Protein AF-A0AAU6NY21-F1 (afdb_monomer)

Organism: NCBI:txid3080055

Sequence (149 aa):
MKKTVFITIFSLLIISCANEKQKESESEIKTELNKESKNIELKKEDFLKSKIFIGLKNLNDGFDFESINYFSESDFEIVLDRVEKYGIGIYGIEPCLNGDFYGVKVHEQIDAKPNDPNWYREAFSEFKKSGKNLQYSATYEVPNELITE

Nearest PDB structures (foldseek):
  7acz-assembly1_A  TM=5.055E-01  e=4.086E-01  Clostridioides difficile R20291
  6grt-assembly2_B  TM=7.039E-01  e=3.853E+00  Mus musculus
  6grq-assembly1_A  TM=6.956E-01  e=6.258E+00  Mus musculus
  8dc1-assembly1_A  TM=5.460E-01  e=7.976E+00  Leptospira interrogans serovar Copenhageni str. Fiocruz L1-130

Radius of gyration: 25.41 Å; Cα contacts (8 Å, |Δi|>4): 148; chains: 1; bounding box: 93×32×37 Å

Foldseek 3Di:
DDDDPPPVVVVVVVVVVVVVVVVVVVVVVVVVVVVVVVVLVVLVLVCCDVQQCPPFDFPCPPLDDPSWGWHWLVSVVSSLVRCLVQLKFWQKKWKDAPSHTDDMDGCVVPPHTRSDSVRVVVVSVVVVVVVGRIIMTTHIHDDVVSRPD

pLDDT: mean 89.48, std 15.29, range [44.69, 98.88]

Solvent-accessible surface area (backbone atoms only — not comparable to full-atom values): 8564 Å² total; per-residue (Å²): 137,93,84,82,77,71,67,70,60,52,59,56,50,54,55,52,54,52,54,52,52,51,52,51,52,54,51,51,52,53,52,52,53,50,51,50,56,51,50,52,50,52,42,46,52,50,46,41,49,68,67,43,44,56,95,54,68,68,67,57,86,68,72,58,64,88,89,54,59,23,19,47,65,73,52,39,52,52,34,51,56,39,31,59,74,70,60,33,20,40,50,31,44,39,37,24,48,94,71,39,88,67,53,76,48,48,33,72,84,72,74,47,58,42,53,41,62,68,56,59,52,49,52,51,52,58,60,55,72,68,74,63,85,43,33,39,30,69,45,73,44,70,60,63,81,82,66,56,132

Structure (mmCIF, N/CA/C/O backbone):
data_AF-A0AAU6NY21-F1
#
_entry.id   AF-A0AAU6NY21-F1
#
loop_
_atom_site.group_PDB
_atom_site.id
_atom_site.type_symbol
_atom_site.label_atom_id
_atom_site.label_alt_id
_atom_site.label_comp_id
_atom_site.label_asym_id
_atom_site.label_entity_id
_atom_site.label_seq_id
_atom_site.pdbx_PDB_ins_code
_atom_site.Cartn_x
_atom_site.Cartn_y
_atom_site.Cartn_z
_atom_site.occupancy
_atom_site.B_iso_or_equiv
_atom_site.auth_seq_id
_atom_site.auth_comp_id
_atom_site.auth_asym_id
_atom_site.auth_atom_id
_atom_site.pdbx_PDB_model_num
ATOM 1 N N . MET A 1 1 ? 78.856 -13.672 -17.316 1.00 46.44 1 MET A N 1
ATOM 2 C CA . MET A 1 1 ? 77.846 -12.973 -18.144 1.00 46.44 1 MET A CA 1
ATOM 3 C C . MET A 1 1 ? 76.457 -13.384 -17.661 1.00 46.44 1 MET A C 1
ATOM 5 O O . MET A 1 1 ? 76.088 -14.535 -17.826 1.00 46.44 1 MET A O 1
ATOM 9 N N . LYS A 1 2 ? 75.746 -12.486 -16.963 1.00 49.75 2 LYS A N 1
ATOM 10 C CA . LYS A 1 2 ? 74.418 -12.713 -16.360 1.00 49.75 2 LYS A CA 1
ATOM 11 C C . LYS A 1 2 ? 73.332 -12.287 -17.359 1.00 49.75 2 LYS A C 1
ATOM 13 O O . LYS A 1 2 ? 73.152 -11.087 -17.526 1.00 49.75 2 LYS A O 1
ATOM 18 N N . LYS A 1 3 ? 72.637 -13.211 -18.033 1.00 49.97 3 LYS A N 1
ATOM 19 C CA . LYS A 1 3 ? 71.492 -12.879 -18.912 1.00 49.97 3 LYS A CA 1
ATOM 20 C C . LYS A 1 3 ? 70.457 -14.016 -19.006 1.00 49.97 3 LYS A C 1
ATOM 22 O O . LYS A 1 3 ? 70.170 -14.465 -20.105 1.00 49.97 3 LYS A O 1
ATOM 27 N N . THR A 1 4 ? 69.885 -14.483 -17.888 1.00 53.75 4 THR A N 1
ATOM 28 C CA . THR A 1 4 ? 68.723 -15.407 -17.990 1.00 53.75 4 THR A CA 1
ATOM 29 C C . THR A 1 4 ? 67.706 -15.392 -16.839 1.00 53.75 4 THR A C 1
ATOM 31 O O . THR A 1 4 ? 66.786 -16.193 -16.855 1.00 53.75 4 THR A O 1
ATOM 34 N N . VAL A 1 5 ? 67.774 -14.477 -15.864 1.00 51.31 5 VAL A N 1
ATOM 35 C CA . VAL A 1 5 ? 66.798 -14.451 -14.738 1.00 51.31 5 VAL A CA 1
ATOM 36 C C . VAL A 1 5 ? 65.705 -13.374 -14.900 1.00 51.31 5 VAL A C 1
ATOM 38 O O . VAL A 1 5 ? 64.744 -13.333 -14.146 1.00 51.31 5 VAL A O 1
ATOM 41 N N . PHE A 1 6 ? 65.787 -12.517 -15.921 1.00 44.69 6 PHE A N 1
ATOM 42 C CA . PHE A 1 6 ? 64.920 -11.333 -16.028 1.00 44.69 6 PHE A CA 1
ATOM 43 C C . PHE A 1 6 ? 63.574 -11.538 -16.752 1.00 44.69 6 PHE A C 1
ATOM 45 O O . PHE A 1 6 ? 62.714 -10.670 -16.654 1.00 44.69 6 PHE A O 1
ATOM 52 N N . ILE A 1 7 ? 63.361 -12.651 -17.464 1.00 48.41 7 ILE A N 1
ATOM 53 C CA . ILE A 1 7 ? 62.170 -12.821 -18.325 1.00 48.41 7 ILE A CA 1
ATOM 54 C C . ILE A 1 7 ? 60.975 -13.418 -17.557 1.00 48.41 7 ILE A C 1
ATOM 56 O O . ILE A 1 7 ? 59.838 -13.025 -17.797 1.00 48.41 7 ILE A O 1
ATOM 60 N N . THR A 1 8 ? 61.206 -14.299 -16.581 1.00 45.25 8 THR A N 1
ATOM 61 C CA . THR A 1 8 ? 60.131 -14.972 -15.824 1.00 45.25 8 THR A CA 1
ATOM 62 C C . THR A 1 8 ? 59.477 -14.100 -14.750 1.00 45.25 8 THR A C 1
ATOM 64 O O . THR A 1 8 ? 58.315 -14.312 -14.424 1.00 45.25 8 THR A O 1
ATOM 67 N N . ILE A 1 9 ? 60.181 -13.101 -14.208 1.00 52.19 9 ILE A N 1
ATOM 68 C CA . ILE A 1 9 ? 59.615 -12.180 -13.201 1.00 52.19 9 ILE A CA 1
ATOM 69 C C . ILE A 1 9 ? 58.678 -11.155 -13.865 1.00 52.19 9 ILE A C 1
ATOM 71 O O . ILE A 1 9 ? 57.673 -10.761 -13.279 1.00 52.19 9 ILE A O 1
ATOM 75 N N . PHE A 1 10 ? 58.963 -10.763 -15.112 1.00 50.66 10 PHE A N 1
ATOM 76 C CA . PHE A 1 10 ? 58.167 -9.767 -15.831 1.00 50.66 10 PHE A CA 1
ATOM 77 C C . PHE A 1 10 ? 56.790 -10.311 -16.244 1.00 50.66 10 PHE A C 1
ATOM 79 O O . PHE A 1 10 ? 55.798 -9.601 -16.130 1.00 50.66 10 PHE A O 1
ATOM 86 N N . SER A 1 11 ? 56.692 -11.581 -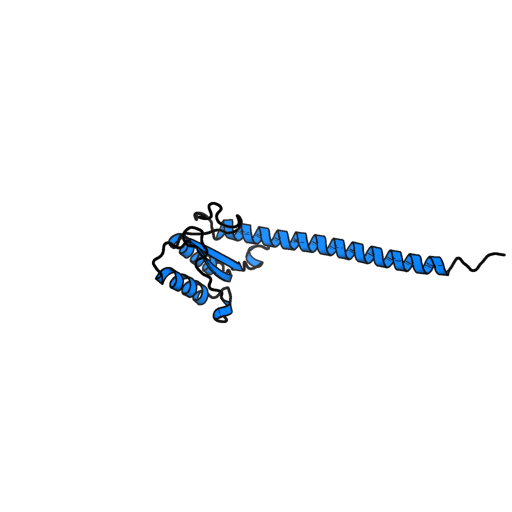16.657 1.00 53.25 11 SER A N 1
ATOM 87 C CA . SER A 1 11 ? 55.411 -12.195 -17.045 1.00 53.25 11 SER A CA 1
ATOM 88 C C . SER A 1 11 ? 54.440 -12.375 -15.870 1.00 53.25 11 SER A C 1
ATOM 90 O O . SER A 1 11 ? 53.246 -12.138 -16.035 1.00 53.25 11 SER A O 1
ATOM 92 N N . LEU A 1 12 ? 54.933 -12.717 -14.673 1.00 52.81 12 LEU A N 1
ATOM 93 C CA . LEU A 1 12 ? 54.124 -12.807 -13.446 1.00 52.81 12 LEU A CA 1
ATOM 94 C C . LEU A 1 12 ? 53.598 -11.438 -12.981 1.00 52.81 12 LEU A C 1
ATOM 96 O O . LEU A 1 12 ? 52.446 -11.346 -12.557 1.00 52.81 12 LEU A O 1
ATOM 100 N N . LEU A 1 13 ? 54.398 -10.370 -13.113 1.00 57.12 13 LEU A N 1
ATOM 101 C CA . LEU A 1 13 ? 53.963 -9.010 -12.769 1.00 57.12 13 LEU A CA 1
ATOM 102 C C . LEU A 1 13 ? 52.826 -8.518 -13.676 1.00 57.12 13 LEU A C 1
ATOM 104 O O . LEU A 1 13 ? 51.862 -7.937 -13.185 1.00 57.12 13 LEU A O 1
ATOM 108 N N . ILE A 1 14 ? 52.908 -8.778 -14.985 1.00 57.34 14 ILE A N 1
ATOM 109 C CA . ILE A 1 14 ? 51.873 -8.357 -15.944 1.00 57.34 14 ILE A CA 1
ATOM 110 C C . ILE A 1 14 ? 50.535 -9.057 -15.665 1.00 57.34 14 ILE A C 1
ATOM 112 O O . ILE A 1 14 ? 49.490 -8.412 -15.727 1.00 57.34 14 ILE A O 1
ATOM 116 N N . ILE A 1 15 ? 50.558 -10.344 -15.297 1.00 60.84 15 ILE A N 1
ATOM 117 C CA . ILE A 1 15 ? 49.348 -11.092 -14.917 1.00 60.84 15 ILE A CA 1
ATOM 118 C C . ILE A 1 15 ? 48.752 -10.536 -13.611 1.00 60.84 15 ILE A C 1
ATOM 120 O O . ILE A 1 15 ? 47.540 -10.345 -13.529 1.00 60.84 15 ILE A O 1
ATOM 124 N N . SER A 1 16 ? 49.587 -10.210 -12.617 1.00 64.81 16 SER A N 1
ATOM 125 C CA . SER A 1 16 ? 49.133 -9.610 -11.351 1.00 64.81 16 SER A CA 1
ATOM 126 C C . SER A 1 16 ? 48.469 -8.247 -11.567 1.00 64.81 16 SER A C 1
ATOM 128 O O . SER A 1 16 ? 47.366 -8.014 -11.077 1.00 64.81 16 SER A O 1
ATOM 130 N N . CYS A 1 17 ? 49.093 -7.370 -12.361 1.00 61.88 17 CYS A N 1
ATOM 131 C CA . CYS A 1 17 ? 48.539 -6.051 -12.668 1.00 61.88 17 CYS A CA 1
ATOM 132 C C . CYS A 1 17 ? 47.239 -6.124 -13.486 1.00 61.88 17 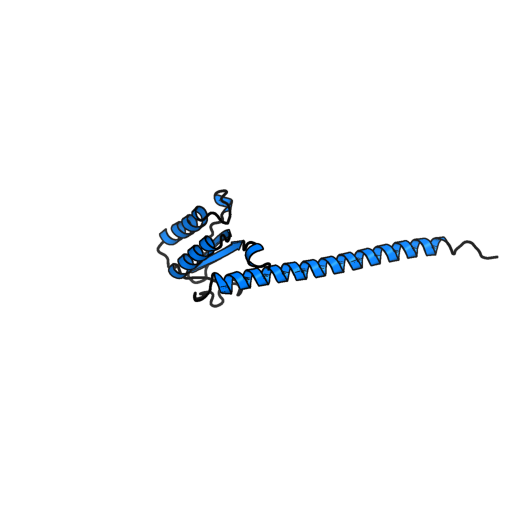CYS A C 1
ATOM 134 O O . CYS A 1 17 ? 46.373 -5.266 -13.326 1.00 61.88 17 CYS A O 1
ATOM 136 N N . ALA A 1 18 ? 47.085 -7.115 -14.371 1.00 68.38 18 ALA A N 1
ATOM 137 C CA . ALA A 1 18 ? 45.845 -7.308 -15.124 1.00 68.38 18 ALA A CA 1
ATOM 138 C C . ALA A 1 18 ? 44.684 -7.755 -14.212 1.00 68.38 18 ALA A C 1
ATOM 140 O O . ALA A 1 18 ? 43.583 -7.220 -14.328 1.00 68.38 18 ALA A O 1
ATOM 141 N N . ASN A 1 19 ? 44.946 -8.661 -13.262 1.00 68.69 19 ASN A N 1
ATOM 142 C CA . ASN A 1 19 ? 43.953 -9.113 -12.281 1.00 68.69 19 ASN A CA 1
ATOM 143 C C . ASN A 1 19 ? 43.519 -8.003 -11.310 1.00 68.69 19 ASN A C 1
ATOM 145 O O . ASN A 1 19 ? 42.338 -7.904 -10.983 1.00 68.69 19 ASN A O 1
ATOM 149 N N . GLU A 1 20 ? 44.449 -7.164 -10.845 1.00 70.75 20 GLU A N 1
ATOM 150 C CA . GLU A 1 20 ? 44.120 -6.033 -9.964 1.00 70.75 20 GLU A CA 1
ATOM 151 C C . GLU A 1 20 ? 43.248 -4.995 -10.675 1.00 70.75 20 GLU A C 1
ATOM 153 O O . GLU A 1 20 ? 42.217 -4.602 -10.133 1.00 70.75 20 GLU A O 1
ATOM 158 N N . LYS A 1 21 ? 43.586 -4.639 -11.923 1.00 68.44 21 LYS A N 1
ATOM 159 C CA . LYS A 1 21 ? 42.775 -3.717 -12.736 1.00 68.44 21 LYS A CA 1
ATOM 160 C C . LYS A 1 21 ? 41.365 -4.239 -13.004 1.00 68.44 21 LYS A C 1
ATOM 162 O O . LYS A 1 21 ? 40.421 -3.457 -13.007 1.00 68.44 21 LYS A O 1
ATOM 167 N N . GLN A 1 22 ? 41.213 -5.546 -13.229 1.00 65.69 22 GLN A N 1
ATOM 168 C CA . GLN A 1 22 ? 39.895 -6.157 -13.417 1.00 65.69 22 GLN A CA 1
ATOM 169 C C . GLN A 1 22 ? 39.062 -6.124 -12.126 1.00 65.69 22 GLN A C 1
ATOM 171 O O . GLN A 1 22 ? 37.861 -5.875 -12.158 1.00 65.69 22 GLN A O 1
ATOM 176 N N . LYS A 1 23 ? 39.691 -6.337 -10.968 1.00 71.88 23 LYS A N 1
ATOM 177 C CA . LYS A 1 23 ? 39.006 -6.268 -9.672 1.00 71.88 23 LYS A CA 1
ATOM 178 C C . LYS A 1 23 ? 38.588 -4.838 -9.312 1.00 71.88 23 LYS A C 1
ATOM 180 O O . LYS A 1 23 ? 37.515 -4.645 -8.742 1.00 71.88 23 LYS A O 1
ATOM 185 N N . GLU A 1 24 ? 39.423 -3.855 -9.642 1.00 73.88 24 GLU A N 1
ATOM 186 C CA . GLU A 1 24 ? 39.135 -2.430 -9.455 1.00 73.88 24 GLU A CA 1
ATOM 187 C C . GLU A 1 24 ? 37.934 -2.001 -10.312 1.00 73.88 24 GLU A C 1
ATOM 189 O O . GLU A 1 24 ? 36.957 -1.487 -9.765 1.00 73.88 24 GLU A O 1
ATOM 194 N N . SER A 1 25 ? 37.909 -2.359 -11.602 1.00 70.94 25 SER A N 1
ATOM 195 C CA . SER A 1 25 ? 36.782 -2.039 -12.489 1.00 70.94 25 SER A CA 1
ATOM 196 C C . SER A 1 25 ? 35.470 -2.721 -12.080 1.00 70.94 25 SER A C 1
ATOM 198 O O . SER A 1 25 ? 34.416 -2.087 -12.085 1.00 70.94 25 SER A O 1
ATOM 200 N N . GLU A 1 26 ? 35.500 -3.987 -11.648 1.00 79.50 26 GLU A N 1
ATOM 201 C CA . GLU A 1 26 ? 34.311 -4.665 -11.112 1.00 79.50 26 GLU A CA 1
ATOM 202 C C . GLU A 1 26 ? 33.780 -3.994 -9.836 1.00 79.50 26 GLU A C 1
ATOM 204 O O . GLU A 1 26 ? 32.567 -3.959 -9.607 1.00 79.50 26 GLU A O 1
ATOM 209 N N . SER A 1 27 ? 34.671 -3.472 -8.989 1.00 79.12 27 SER A N 1
ATOM 210 C CA . SER A 1 27 ? 34.287 -2.774 -7.759 1.00 79.12 27 SER A CA 1
ATOM 211 C C . SER A 1 27 ? 33.650 -1.408 -8.035 1.00 79.12 27 SER A C 1
ATOM 213 O O . SER A 1 27 ? 32.654 -1.056 -7.397 1.00 79.12 27 SER A O 1
ATOM 215 N N . GLU A 1 28 ? 34.152 -0.681 -9.033 1.00 83.44 28 GLU A N 1
ATOM 216 C CA . GLU A 1 28 ? 33.580 0.585 -9.498 1.00 83.44 28 GLU A CA 1
ATOM 217 C C . GLU A 1 28 ? 32.200 0.369 -10.127 1.00 83.44 28 GLU A C 1
ATOM 219 O O . GLU A 1 28 ? 31.241 1.039 -9.747 1.00 83.44 28 GLU A O 1
ATOM 224 N N . ILE A 1 29 ? 32.059 -0.638 -10.999 1.00 83.81 29 ILE A N 1
ATOM 225 C CA . ILE A 1 29 ? 30.775 -1.000 -11.618 1.00 83.81 29 ILE A CA 1
ATOM 226 C C . ILE A 1 29 ? 29.736 -1.356 -10.550 1.00 83.81 29 ILE A C 1
ATOM 228 O O . ILE A 1 29 ? 28.613 -0.860 -10.594 1.00 83.81 29 ILE A O 1
ATOM 232 N N . LYS A 1 30 ? 30.097 -2.177 -9.553 1.00 82.12 30 LYS A N 1
ATOM 233 C CA . LYS A 1 30 ? 29.198 -2.506 -8.430 1.00 82.12 30 LYS A CA 1
ATOM 234 C C . LYS A 1 30 ? 28.794 -1.265 -7.637 1.00 82.12 30 LYS A C 1
ATOM 236 O O . LYS A 1 30 ? 27.651 -1.160 -7.204 1.00 82.12 30 LYS A O 1
ATOM 241 N N . THR A 1 31 ? 29.720 -0.329 -7.451 1.00 87.75 31 THR A N 1
ATOM 242 C CA . THR A 1 31 ? 29.454 0.920 -6.730 1.00 87.75 31 THR A CA 1
ATOM 243 C C . THR A 1 31 ? 28.455 1.797 -7.483 1.00 87.75 31 THR A C 1
ATOM 245 O O . THR A 1 31 ? 27.512 2.302 -6.874 1.00 87.75 31 THR A O 1
ATOM 248 N N . GLU A 1 32 ? 28.610 1.939 -8.799 1.00 86.69 32 GLU A N 1
ATOM 249 C CA . GLU A 1 32 ? 27.676 2.702 -9.633 1.00 86.69 32 GLU A CA 1
ATOM 250 C C . GLU A 1 32 ? 26.306 2.014 -9.756 1.00 86.69 32 GLU A C 1
ATOM 252 O O . GLU A 1 32 ? 25.280 2.667 -9.570 1.00 86.69 32 GLU A O 1
ATOM 257 N N . LEU A 1 33 ? 26.258 0.687 -9.930 1.00 81.19 33 LEU A N 1
ATOM 258 C CA . LEU A 1 33 ? 24.998 -0.075 -9.918 1.00 81.19 33 LEU A CA 1
ATOM 259 C C . LEU A 1 33 ? 24.233 0.084 -8.595 1.00 81.19 33 LEU A C 1
ATOM 261 O O . LEU A 1 33 ? 23.006 0.209 -8.596 1.00 81.19 33 LEU A O 1
ATOM 265 N N . ASN A 1 34 ? 24.943 0.123 -7.464 1.00 88.56 34 ASN A N 1
ATOM 266 C CA . ASN A 1 34 ? 24.334 0.353 -6.154 1.00 88.56 34 ASN A CA 1
ATOM 267 C C . ASN A 1 34 ? 23.790 1.781 -6.010 1.00 88.56 34 ASN A C 1
ATOM 269 O O . ASN A 1 34 ? 22.718 1.966 -5.431 1.00 88.56 34 ASN A O 1
ATOM 273 N N . LYS A 1 35 ? 24.502 2.794 -6.526 1.00 89.88 35 LYS A N 1
ATOM 274 C CA . LYS A 1 35 ? 24.000 4.177 -6.548 1.00 89.88 35 LYS A CA 1
ATOM 275 C C . LYS A 1 35 ? 22.734 4.295 -7.385 1.00 89.88 35 LYS A C 1
ATOM 277 O O . LYS A 1 35 ? 21.779 4.911 -6.921 1.00 89.88 35 LYS A O 1
ATOM 282 N N . GLU A 1 36 ? 22.722 3.696 -8.571 1.00 88.00 36 GLU A N 1
ATOM 283 C CA . GLU A 1 36 ? 21.572 3.750 -9.472 1.00 88.00 36 GLU A CA 1
ATOM 284 C C . GLU A 1 36 ? 20.358 3.046 -8.864 1.00 88.00 36 GLU A C 1
ATOM 286 O O . GLU A 1 36 ? 19.279 3.625 -8.778 1.00 88.00 36 GLU A O 1
ATOM 291 N N . SER A 1 37 ? 20.552 1.841 -8.321 1.00 88.12 37 SER A N 1
ATOM 292 C CA . SER A 1 37 ? 19.481 1.098 -7.642 1.00 88.12 37 SER A CA 1
ATOM 293 C C . SER A 1 37 ? 18.890 1.894 -6.474 1.00 88.12 37 SER A C 1
ATOM 295 O O . SER A 1 37 ? 17.674 1.954 -6.305 1.00 88.12 37 SER A O 1
ATOM 297 N N . LYS A 1 38 ? 19.743 2.569 -5.692 1.00 90.50 38 LYS A N 1
ATOM 298 C CA . LYS A 1 38 ? 19.301 3.440 -4.598 1.00 90.50 38 LYS A CA 1
ATOM 299 C C . LYS A 1 38 ? 18.561 4.683 -5.103 1.00 90.50 38 LYS A C 1
ATOM 301 O O . LYS A 1 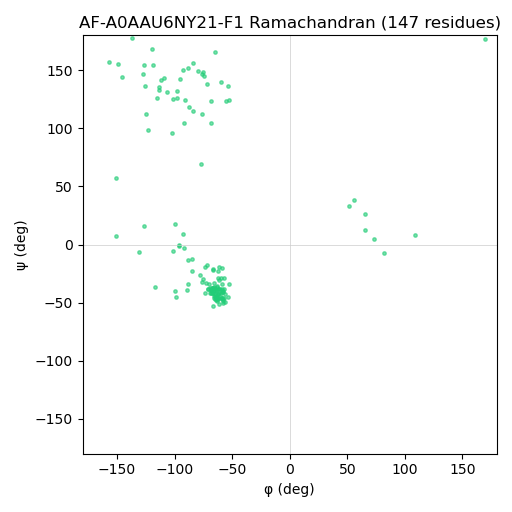38 ? 17.613 5.120 -4.460 1.00 90.50 38 LYS A O 1
ATOM 306 N N . ASN A 1 39 ? 18.984 5.261 -6.226 1.00 91.75 39 ASN A N 1
ATOM 307 C CA . ASN A 1 39 ? 18.300 6.396 -6.845 1.00 91.75 39 ASN A CA 1
ATOM 308 C C . ASN A 1 39 ? 16.886 6.010 -7.299 1.00 91.75 39 ASN A C 1
ATOM 310 O O . ASN A 1 39 ? 15.934 6.733 -7.015 1.00 91.75 39 ASN A O 1
ATOM 314 N N . ILE A 1 40 ? 16.752 4.844 -7.935 1.00 93.44 40 ILE A N 1
ATOM 315 C CA . ILE A 1 40 ? 15.460 4.293 -8.351 1.00 93.44 40 ILE A CA 1
ATOM 316 C C . ILE A 1 40 ? 14.538 4.126 -7.140 1.00 93.44 40 ILE A C 1
ATOM 318 O O . ILE A 1 40 ? 13.398 4.578 -7.191 1.00 93.44 40 ILE A O 1
ATOM 322 N N . GLU A 1 41 ? 15.024 3.549 -6.040 1.00 93.50 41 GLU A N 1
ATOM 323 C CA . GLU A 1 41 ? 14.205 3.351 -4.838 1.00 93.50 41 GLU A CA 1
ATOM 324 C C . GLU A 1 41 ? 13.716 4.676 -4.234 1.00 93.50 41 GLU A C 1
ATOM 326 O O . GLU A 1 41 ? 12.532 4.825 -3.940 1.00 93.50 41 GLU A O 1
ATOM 331 N N . LEU A 1 42 ? 14.587 5.688 -4.157 1.00 94.81 42 LEU A N 1
ATOM 332 C CA . LEU A 1 42 ? 14.198 7.029 -3.706 1.00 94.81 42 LEU A CA 1
ATOM 333 C C . LEU A 1 42 ? 13.108 7.641 -4.594 1.00 94.81 42 LEU A C 1
ATOM 335 O O . LEU A 1 42 ? 12.149 8.216 -4.087 1.00 94.81 42 LEU A O 1
ATOM 339 N N . LYS A 1 43 ? 13.209 7.475 -5.917 1.00 96.62 43 LYS A N 1
ATOM 340 C CA . LYS A 1 43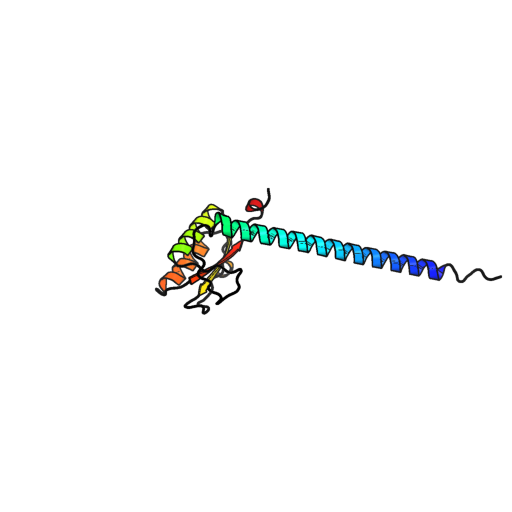 ? 12.177 7.954 -6.843 1.00 96.62 43 LYS A CA 1
ATOM 341 C C . LYS A 1 43 ? 10.847 7.219 -6.665 1.00 96.62 43 LYS A C 1
ATOM 343 O O . LYS A 1 43 ? 9.796 7.850 -6.773 1.00 96.62 43 LYS A O 1
ATOM 348 N N . LYS A 1 44 ? 10.866 5.911 -6.374 1.00 97.12 44 LYS A N 1
ATOM 349 C CA . LYS A 1 44 ? 9.651 5.144 -6.044 1.00 97.12 44 LYS A CA 1
ATOM 350 C C . LYS A 1 44 ? 9.002 5.672 -4.770 1.00 97.12 44 LYS A C 1
ATOM 352 O O . LYS A 1 44 ? 7.799 5.932 -4.766 1.00 97.12 44 LYS A O 1
ATOM 357 N N . GLU A 1 45 ? 9.789 5.892 -3.719 1.00 96.19 45 GLU A N 1
ATOM 358 C CA . GLU A 1 45 ? 9.290 6.487 -2.478 1.00 96.19 45 GLU A CA 1
ATOM 359 C C . GLU A 1 45 ? 8.691 7.881 -2.703 1.00 96.19 45 GLU A C 1
ATOM 361 O O . GLU A 1 45 ? 7.597 8.172 -2.214 1.00 96.19 45 GLU A O 1
ATOM 366 N N . ASP A 1 46 ? 9.378 8.741 -3.458 1.00 96.81 46 ASP A N 1
ATOM 367 C CA . ASP A 1 46 ? 8.909 10.093 -3.775 1.00 96.81 46 ASP A CA 1
ATOM 368 C C . ASP A 1 46 ? 7.619 10.066 -4.599 1.00 96.81 46 ASP A C 1
ATOM 370 O O . ASP A 1 46 ? 6.712 10.878 -4.376 1.00 96.81 46 ASP A O 1
ATOM 374 N N . PHE A 1 47 ? 7.482 9.104 -5.515 1.00 98.19 47 PHE A N 1
ATOM 375 C CA . PHE A 1 47 ? 6.239 8.885 -6.244 1.00 98.19 47 PHE A CA 1
ATOM 376 C C . PHE A 1 47 ? 5.098 8.523 -5.288 1.00 98.19 47 PHE A C 1
ATOM 378 O O . PHE A 1 47 ? 4.044 9.164 -5.314 1.00 98.19 47 PHE A O 1
ATOM 385 N N . LEU A 1 48 ? 5.306 7.540 -4.406 1.00 98.56 48 LEU A N 1
ATOM 386 C CA . LEU A 1 48 ? 4.297 7.133 -3.430 1.00 98.56 48 LEU A CA 1
ATOM 387 C C . LEU A 1 48 ? 3.891 8.313 -2.538 1.00 98.56 48 LEU A C 1
ATOM 389 O O . LEU A 1 48 ? 2.704 8.620 -2.435 1.00 98.56 48 LEU A O 1
ATOM 393 N N . LYS A 1 49 ? 4.857 9.052 -1.982 1.00 98.06 49 LYS A N 1
ATOM 394 C CA . LYS A 1 49 ? 4.606 10.229 -1.131 1.00 98.06 49 LYS A CA 1
ATOM 395 C C . LYS A 1 49 ? 3.830 11.324 -1.871 1.00 98.06 49 LYS A C 1
ATOM 397 O O . LYS A 1 49 ? 2.866 11.871 -1.337 1.00 98.06 49 LYS A O 1
ATOM 402 N N . SER A 1 50 ? 4.218 11.638 -3.107 1.00 97.69 50 SER A N 1
ATOM 403 C CA . SER A 1 50 ? 3.661 12.773 -3.857 1.00 97.69 50 SER A CA 1
ATOM 404 C C . SER A 1 50 ? 2.366 12.471 -4.616 1.00 97.69 50 SER A C 1
ATOM 406 O O . SER A 1 50 ? 1.616 13.403 -4.919 1.00 97.69 50 SER A O 1
ATOM 408 N N . LYS A 1 51 ? 2.085 11.201 -4.942 1.00 98.38 51 LYS A N 1
ATOM 409 C CA . LYS A 1 51 ? 0.920 10.797 -5.752 1.00 98.38 51 LYS A CA 1
ATOM 410 C C . LYS A 1 51 ? -0.067 9.913 -5.007 1.00 98.38 51 LYS A C 1
ATOM 412 O O . LYS A 1 51 ? -1.270 10.061 -5.215 1.00 98.38 51 LYS A O 1
ATOM 417 N N . ILE A 1 52 ? 0.419 9.017 -4.152 1.00 98.69 52 ILE A N 1
ATOM 418 C CA . ILE A 1 52 ? -0.414 8.006 -3.489 1.00 98.69 52 ILE A CA 1
ATOM 419 C C . ILE A 1 52 ? -0.778 8.440 -2.071 1.00 98.69 52 ILE A C 1
ATOM 421 O O . ILE A 1 52 ? -1.949 8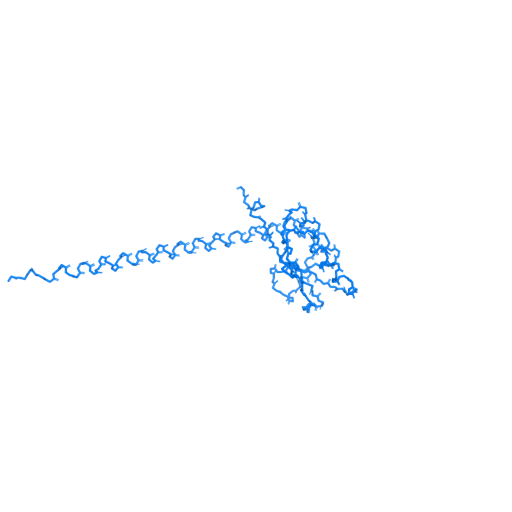.400 -1.709 1.00 98.69 52 ILE A O 1
ATOM 425 N N . PHE A 1 53 ? 0.173 8.952 -1.293 1.00 98.69 53 PHE A N 1
ATOM 426 C CA . PHE A 1 53 ? -0.029 9.314 0.117 1.00 98.69 53 PHE A CA 1
ATOM 427 C C . PHE A 1 53 ? -0.346 10.795 0.330 1.00 98.69 53 PHE A C 1
ATOM 429 O O . PHE A 1 53 ? -0.578 11.231 1.455 1.00 98.69 53 PHE A O 1
ATOM 436 N N . ILE A 1 54 ? -0.391 11.585 -0.744 1.00 98.44 54 ILE A N 1
ATOM 437 C CA . ILE A 1 54 ? -0.612 13.028 -0.664 1.00 98.44 54 ILE A CA 1
ATOM 438 C C . ILE A 1 54 ? -1.903 13.371 0.097 1.00 98.44 54 ILE A C 1
ATOM 440 O O . ILE A 1 54 ? -3.001 12.920 -0.250 1.00 98.44 54 ILE A O 1
ATOM 444 N N . GLY A 1 55 ? -1.752 14.177 1.149 1.00 98.38 55 GLY A N 1
ATOM 445 C CA . GLY A 1 55 ? -2.848 14.624 2.010 1.00 98.38 55 GLY A CA 1
ATOM 446 C C . GLY A 1 55 ? -3.409 13.564 2.963 1.00 98.38 55 GLY A C 1
ATOM 447 O O . GLY A 1 55 ? -4.384 13.859 3.647 1.00 98.38 55 GLY A O 1
ATOM 448 N N . LEU A 1 56 ? -2.825 12.362 3.016 1.00 98.69 56 LEU A N 1
ATOM 449 C CA . LEU A 1 56 ? -3.217 11.306 3.951 1.00 98.69 56 LEU A CA 1
ATOM 450 C C . LEU A 1 56 ? -2.366 11.376 5.219 1.00 98.69 56 LEU A C 1
ATOM 452 O O . LEU A 1 56 ? -1.207 11.801 5.182 1.00 98.69 56 LEU A O 1
ATOM 456 N N . LYS A 1 57 ? -2.933 10.962 6.354 1.00 98.12 57 LYS A N 1
ATOM 457 C CA . LYS A 1 57 ? -2.210 10.976 7.628 1.00 98.12 57 LYS A CA 1
ATOM 458 C C . LYS A 1 57 ? -1.433 9.673 7.799 1.00 98.12 57 LYS A C 1
ATOM 460 O O . LYS A 1 57 ? -2.044 8.618 7.935 1.00 98.12 57 LYS A O 1
ATOM 465 N N . ASN A 1 58 ? -0.106 9.761 7.891 1.00 98.31 58 ASN A N 1
ATOM 466 C CA . ASN A 1 58 ? 0.695 8.641 8.380 1.00 98.31 58 ASN A CA 1
ATOM 467 C C . ASN A 1 58 ? 0.417 8.429 9.880 1.00 98.31 58 ASN A C 1
ATOM 469 O O . ASN A 1 58 ? 0.540 9.358 10.683 1.00 98.31 58 ASN A O 1
ATOM 473 N N . LEU A 1 59 ? -0.000 7.219 10.235 1.00 98.25 59 LEU A N 1
ATOM 474 C CA . LEU A 1 59 ? -0.283 6.781 11.598 1.00 98.25 59 LEU A CA 1
ATOM 475 C C . LEU A 1 59 ? 0.895 6.053 12.252 1.00 98.25 59 LEU A C 1
ATOM 477 O O . LEU A 1 59 ? 0.769 5.674 13.413 1.00 98.25 59 LEU A O 1
ATOM 481 N N . ASN A 1 60 ? 2.008 5.863 11.540 1.00 97.38 60 ASN A N 1
ATOM 482 C CA . ASN A 1 60 ? 3.249 5.406 12.146 1.00 97.38 60 ASN A CA 1
ATOM 483 C C . ASN A 1 60 ? 3.808 6.513 13.051 1.00 97.38 60 ASN A C 1
ATOM 485 O O . ASN A 1 60 ? 4.339 7.514 12.570 1.00 97.38 60 ASN A O 1
ATOM 489 N N . ASP A 1 61 ? 3.657 6.343 14.361 1.00 95.88 61 ASP A N 1
ATOM 490 C CA . ASP A 1 61 ? 4.165 7.248 15.395 1.00 95.88 61 ASP A CA 1
ATOM 491 C C . ASP A 1 61 ? 5.477 6.750 16.029 1.00 95.88 61 ASP A C 1
ATOM 493 O O . ASP A 1 61 ? 5.895 7.246 17.078 1.00 95.88 61 ASP A O 1
ATOM 497 N N . GLY A 1 62 ? 6.155 5.813 15.356 1.00 96.62 62 GLY A N 1
ATOM 498 C CA . GLY A 1 62 ? 7.431 5.232 15.773 1.00 96.62 62 GLY A CA 1
ATOM 499 C C . GLY A 1 62 ? 7.337 3.784 16.253 1.00 96.62 62 GLY A C 1
ATOM 500 O O . GLY A 1 62 ? 8.329 3.263 16.761 1.00 96.62 62 GLY A O 1
ATOM 501 N N . PHE A 1 63 ? 6.178 3.131 16.109 1.00 96.00 63 PHE A N 1
ATOM 502 C CA . PHE A 1 63 ? 6.033 1.707 16.430 1.00 96.00 63 PHE A CA 1
ATOM 503 C C . PHE A 1 63 ? 6.703 0.781 15.397 1.00 96.00 63 PHE A C 1
ATOM 505 O O . PHE A 1 63 ? 7.000 -0.365 15.724 1.00 96.00 63 PHE A O 1
ATOM 512 N N . ASP A 1 64 ? 6.973 1.273 14.183 1.00 96.12 64 ASP A N 1
ATOM 513 C CA . ASP A 1 64 ? 7.612 0.529 13.090 1.00 96.12 64 ASP A CA 1
ATOM 514 C C . ASP A 1 64 ? 8.669 1.396 12.372 1.00 96.12 64 ASP A C 1
ATOM 516 O O . ASP A 1 64 ? 8.856 2.574 12.692 1.00 96.12 64 ASP A O 1
ATOM 520 N N . PHE A 1 65 ? 9.368 0.836 11.383 1.00 95.69 65 PHE A N 1
ATOM 521 C CA . PHE A 1 65 ? 10.363 1.542 10.578 1.00 95.69 65 PHE A CA 1
ATOM 522 C C . PHE A 1 65 ? 9.795 2.822 9.949 1.00 95.69 65 PHE A C 1
ATOM 524 O O . PHE A 1 65 ? 8.711 2.822 9.372 1.00 95.69 65 PHE A O 1
ATOM 531 N N . GLU A 1 66 ? 10.570 3.910 9.999 1.00 94.12 66 GLU A N 1
ATOM 532 C CA . GLU A 1 66 ? 10.166 5.250 9.535 1.00 94.12 66 GLU A CA 1
ATOM 533 C C . GLU A 1 66 ? 9.726 5.287 8.060 1.00 94.12 66 GLU A C 1
ATOM 535 O O . GLU A 1 66 ? 8.892 6.104 7.669 1.00 94.12 66 GLU A O 1
ATOM 540 N N . SER A 1 67 ? 10.261 4.388 7.231 1.00 91.88 67 SER A N 1
ATOM 541 C CA . SER A 1 67 ? 9.898 4.273 5.816 1.00 91.88 67 SER A CA 1
ATOM 542 C C . SER A 1 67 ? 8.496 3.694 5.587 1.00 91.88 67 SER A C 1
ATOM 544 O O . SER A 1 67 ? 7.938 3.869 4.501 1.00 91.88 67 SER A O 1
ATOM 546 N N . ILE A 1 68 ? 7.901 3.033 6.584 1.00 96.38 68 ILE A N 1
ATOM 547 C CA . ILE A 1 68 ? 6.588 2.398 6.470 1.00 96.38 68 ILE A CA 1
ATOM 548 C C . ILE A 1 68 ? 5.508 3.396 6.881 1.00 96.38 68 ILE A C 1
ATOM 550 O O . ILE A 1 68 ? 5.508 3.946 7.986 1.00 96.38 68 ILE A O 1
ATOM 554 N N . ASN A 1 69 ? 4.560 3.620 5.973 1.00 98.12 69 ASN A N 1
ATOM 555 C CA . ASN A 1 69 ? 3.384 4.432 6.244 1.00 98.12 69 ASN A CA 1
ATOM 556 C C . ASN A 1 69 ? 2.206 3.528 6.599 1.00 98.12 69 ASN A C 1
ATOM 558 O O . ASN A 1 69 ? 1.906 2.581 5.870 1.00 98.12 69 ASN A O 1
ATOM 562 N N . TYR A 1 70 ? 1.523 3.876 7.684 1.00 98.62 70 TYR A N 1
ATOM 563 C CA . TYR A 1 70 ? 0.279 3.237 8.095 1.00 98.62 70 TYR A CA 1
ATOM 564 C C . TYR A 1 70 ? -0.879 4.215 7.953 1.00 98.62 70 TYR A C 1
ATOM 566 O O . TYR A 1 70 ? -0.749 5.393 8.279 1.00 98.62 70 TYR A O 1
ATOM 574 N N . PHE A 1 71 ? -2.028 3.722 7.510 1.00 98.75 71 PHE A N 1
ATOM 575 C CA . PHE A 1 71 ? -3.211 4.537 7.247 1.00 98.75 71 PHE A CA 1
ATOM 576 C C . PHE A 1 71 ? -4.431 3.996 7.987 1.00 98.75 71 PHE A C 1
ATOM 578 O O . PHE A 1 71 ? -4.509 2.811 8.310 1.00 98.75 71 PHE A O 1
ATOM 585 N N . SER A 1 72 ? -5.396 4.872 8.271 1.00 98.62 72 SER A N 1
ATOM 586 C CA . SER A 1 72 ? -6.710 4.445 8.760 1.00 98.62 72 SER A CA 1
ATOM 587 C C . SER A 1 72 ? -7.431 3.630 7.684 1.00 98.62 72 SER A C 1
ATOM 589 O O . SER A 1 72 ? -7.066 3.686 6.513 1.00 98.62 72 SER A O 1
ATOM 591 N N . GLU A 1 73 ? -8.501 2.922 8.049 1.00 98.56 73 GLU A N 1
ATOM 592 C CA . GLU A 1 73 ? -9.325 2.211 7.063 1.00 98.56 73 GLU A CA 1
ATOM 593 C C . GLU A 1 73 ? -9.809 3.136 5.927 1.00 98.56 73 GLU A C 1
ATOM 595 O O . GLU A 1 73 ? -9.706 2.785 4.755 1.00 98.56 73 GLU A O 1
ATOM 600 N N . SER A 1 74 ? -10.299 4.337 6.259 1.00 98.50 74 SER A N 1
ATOM 601 C CA . SER A 1 74 ? -10.798 5.290 5.260 1.00 98.50 74 SER A CA 1
ATOM 602 C C . SER A 1 74 ? -9.691 5.853 4.374 1.00 98.50 74 SER A C 1
ATOM 604 O O . SER A 1 74 ? -9.895 6.024 3.175 1.00 98.50 74 SER A O 1
ATOM 606 N N . ASP A 1 75 ? -8.522 6.142 4.947 1.00 98.81 75 ASP A N 1
ATOM 607 C CA . ASP A 1 75 ? -7.393 6.678 4.186 1.00 98.81 75 ASP A CA 1
ATOM 608 C C . ASP A 1 75 ? -6.775 5.585 3.308 1.00 98.81 75 ASP A C 1
ATOM 610 O O . ASP A 1 75 ? -6.342 5.863 2.192 1.00 98.81 75 ASP A O 1
ATOM 614 N N . PHE A 1 76 ? -6.782 4.330 3.765 1.00 98.81 76 PHE A N 1
ATOM 615 C CA . PHE A 1 76 ? -6.272 3.210 2.988 1.00 98.81 76 PHE A CA 1
ATOM 616 C C . PHE A 1 76 ? -7.165 2.869 1.786 1.00 98.81 76 PHE A C 1
ATOM 618 O O . PHE A 1 76 ? -6.630 2.557 0.729 1.00 98.81 76 PHE A O 1
ATOM 625 N N . GLU A 1 77 ? -8.493 3.028 1.865 1.00 98.81 77 GLU A N 1
ATOM 626 C CA . GLU A 1 77 ? -9.349 2.962 0.659 1.00 98.81 77 GLU A CA 1
ATOM 627 C C . GLU A 1 77 ? -8.893 3.975 -0.404 1.00 98.81 77 GLU A C 1
ATOM 629 O O . GLU A 1 77 ? -8.780 3.636 -1.581 1.00 98.81 77 GLU A O 1
ATOM 634 N N . ILE A 1 78 ? -8.547 5.200 0.012 1.00 98.88 78 ILE A N 1
ATOM 635 C CA . ILE A 1 78 ? -8.039 6.237 -0.898 1.00 98.88 78 ILE A CA 1
ATOM 636 C C . ILE A 1 78 ? -6.675 5.837 -1.481 1.00 98.88 78 ILE A C 1
ATOM 638 O O . ILE A 1 78 ? -6.404 6.111 -2.653 1.00 98.88 78 ILE A O 1
ATOM 642 N N . VAL A 1 79 ? -5.809 5.194 -0.689 1.00 98.88 79 VAL A N 1
ATOM 643 C CA . VAL A 1 79 ? -4.554 4.610 -1.190 1.00 98.88 79 VAL A CA 1
ATOM 644 C C . VAL A 1 79 ? -4.849 3.596 -2.291 1.00 98.88 79 VAL A C 1
ATOM 646 O O . VAL A 1 79 ? -4.276 3.720 -3.372 1.00 98.88 79 VAL A O 1
ATOM 649 N N . LEU A 1 80 ? -5.762 2.649 -2.058 1.00 98.88 80 LEU A N 1
ATOM 650 C CA . LEU A 1 80 ? -6.124 1.624 -3.039 1.00 98.88 80 LEU A CA 1
ATOM 651 C C . LEU A 1 80 ? -6.714 2.236 -4.319 1.00 98.88 80 LEU A C 1
ATOM 653 O O . LEU A 1 80 ? -6.309 1.850 -5.412 1.00 98.88 80 LEU A O 1
ATOM 657 N N . ASP A 1 81 ? -7.574 3.253 -4.208 1.00 98.88 81 ASP A N 1
ATOM 658 C CA . ASP A 1 81 ? -8.116 3.981 -5.367 1.00 98.88 81 ASP A CA 1
ATOM 659 C C . ASP A 1 81 ? -7.007 4.622 -6.217 1.00 98.88 81 ASP A C 1
ATOM 661 O O . ASP A 1 81 ? -7.048 4.617 -7.451 1.00 98.88 81 ASP A O 1
ATOM 665 N N . ARG A 1 82 ? -5.994 5.200 -5.562 1.00 98.81 82 ARG A N 1
ATOM 666 C CA . ARG A 1 82 ? -4.859 5.837 -6.242 1.00 98.81 82 ARG A CA 1
ATOM 667 C C . ARG A 1 82 ? -3.921 4.797 -6.851 1.00 98.81 82 ARG A C 1
ATOM 669 O O . ARG A 1 82 ? -3.481 4.991 -7.980 1.00 98.81 82 ARG A O 1
ATOM 676 N N . VAL A 1 83 ? -3.642 3.705 -6.143 1.00 98.69 83 VAL A N 1
ATOM 677 C CA . VAL A 1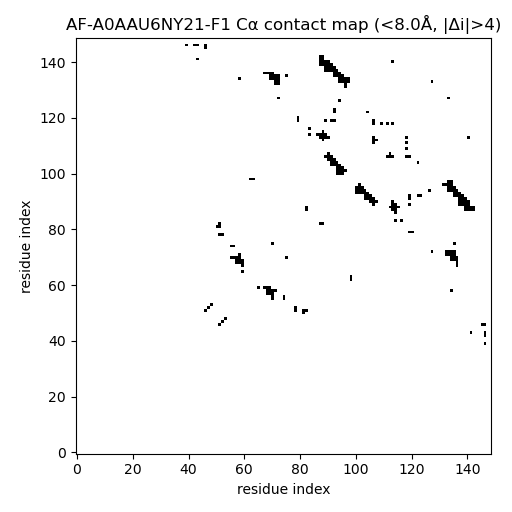 83 ? -2.854 2.568 -6.646 1.00 98.69 83 VAL A CA 1
ATOM 678 C C . VAL A 1 83 ? -3.477 2.015 -7.923 1.00 98.69 83 VAL A C 1
ATOM 680 O O . VAL A 1 83 ? -2.791 1.914 -8.940 1.00 98.69 83 VAL A O 1
ATOM 683 N N . GLU A 1 84 ? -4.785 1.757 -7.897 1.00 98.62 84 GLU A N 1
ATOM 684 C CA . GLU A 1 84 ? -5.552 1.256 -9.037 1.00 98.62 84 GLU A CA 1
ATOM 685 C C . GLU A 1 84 ? -5.468 2.213 -10.231 1.00 98.62 84 GLU A C 1
ATOM 687 O O . GLU A 1 84 ? -5.137 1.807 -11.345 1.00 98.62 84 GLU A O 1
ATOM 692 N N . LYS A 1 85 ? -5.664 3.515 -9.986 1.00 98.44 85 LYS A N 1
ATOM 693 C CA . LYS A 1 85 ? -5.565 4.560 -11.014 1.00 98.44 85 LYS A CA 1
ATOM 694 C C . LYS A 1 85 ? -4.203 4.595 -11.715 1.00 98.44 85 LYS A C 1
ATOM 696 O O . LYS A 1 85 ? -4.151 4.889 -12.909 1.00 98.44 85 LYS A O 1
ATOM 701 N N . TYR A 1 86 ? -3.115 4.376 -10.981 1.00 98.25 86 TYR A N 1
ATOM 702 C CA . TYR A 1 86 ? -1.754 4.417 -11.524 1.00 98.25 86 TYR A CA 1
ATOM 703 C C . TYR A 1 86 ? -1.250 3.051 -12.011 1.00 98.25 86 TYR A C 1
ATOM 705 O O . TYR A 1 86 ? -0.151 2.984 -12.556 1.00 98.25 86 TYR A O 1
ATOM 713 N N . GLY A 1 87 ? -2.029 1.977 -11.843 1.00 97.94 87 GLY A N 1
ATOM 714 C CA . GLY A 1 87 ? -1.609 0.619 -12.197 1.00 97.94 87 GLY A CA 1
ATOM 715 C C . GLY A 1 87 ? -0.441 0.103 -11.351 1.00 97.94 87 GLY A C 1
ATOM 716 O O . GLY A 1 87 ? 0.334 -0.726 -11.825 1.00 97.94 87 GLY A O 1
ATOM 717 N N . ILE A 1 88 ? -0.295 0.616 -10.126 1.00 98.44 88 ILE A N 1
ATOM 718 C CA . ILE A 1 88 ? 0.736 0.191 -9.173 1.00 98.44 88 ILE A CA 1
ATOM 719 C C . ILE A 1 88 ? 0.383 -1.199 -8.657 1.00 98.44 88 ILE A C 1
ATOM 721 O O . ILE A 1 88 ? -0.779 -1.491 -8.370 1.00 98.44 88 ILE A O 1
ATOM 725 N N . GLY A 1 89 ? 1.389 -2.058 -8.537 1.00 98.62 89 GLY A N 1
ATOM 726 C CA . GLY A 1 89 ? 1.212 -3.340 -7.881 1.00 98.62 89 GLY A CA 1
ATOM 727 C C . GLY A 1 89 ? 1.258 -3.197 -6.366 1.00 98.62 89 GLY A C 1
ATOM 728 O O . GLY A 1 89 ? 1.955 -2.342 -5.823 1.00 98.62 89 GLY A O 1
ATOM 729 N N . ILE A 1 90 ? 0.539 -4.060 -5.668 1.00 98.81 90 ILE A N 1
ATOM 730 C CA . ILE A 1 90 ? 0.753 -4.317 -4.252 1.00 98.81 90 ILE A CA 1
ATOM 731 C C . ILE A 1 90 ? 1.253 -5.770 -4.157 1.00 98.81 90 ILE A C 1
ATOM 733 O O . ILE A 1 90 ? 0.732 -6.658 -4.828 1.00 98.81 90 ILE A O 1
ATOM 737 N N . TYR A 1 91 ? 2.282 -6.020 -3.355 1.00 98.69 91 TYR A N 1
ATOM 738 C CA . TYR A 1 91 ? 2.755 -7.375 -3.063 1.00 98.69 91 TYR A CA 1
ATOM 739 C C . TYR A 1 91 ? 2.034 -7.959 -1.844 1.00 98.69 91 TYR A C 1
ATOM 741 O O . TYR A 1 91 ? 1.639 -9.122 -1.831 1.00 98.69 91 TYR A O 1
ATOM 749 N N . GLY A 1 92 ? 1.793 -7.130 -0.829 1.00 98.69 92 GLY A N 1
ATOM 750 C CA . GLY A 1 92 ? 1.060 -7.533 0.362 1.00 98.69 92 GLY A CA 1
ATOM 751 C C . GLY A 1 92 ? 0.432 -6.363 1.100 1.00 98.69 92 GLY A C 1
ATOM 752 O O . GLY A 1 92 ? 0.867 -5.221 0.951 1.00 98.69 92 GLY A O 1
ATOM 753 N N . ILE A 1 93 ? -0.601 -6.672 1.882 1.00 98.75 93 ILE A N 1
ATOM 754 C CA . ILE A 1 93 ? -1.259 -5.758 2.820 1.00 98.75 93 ILE A CA 1
ATOM 755 C C . ILE A 1 93 ? -1.024 -6.289 4.231 1.00 98.75 93 ILE A C 1
ATOM 757 O O . ILE A 1 93 ? -1.365 -7.441 4.524 1.00 98.75 93 ILE A O 1
ATOM 761 N N . GLU A 1 94 ? -0.486 -5.433 5.095 1.00 98.44 94 GLU A N 1
ATOM 762 C CA . GLU A 1 94 ? -0.159 -5.743 6.485 1.00 98.44 94 GLU A CA 1
ATOM 763 C C . GLU A 1 94 ? -0.880 -4.766 7.425 1.00 98.44 94 GLU A C 1
ATOM 765 O O . GLU A 1 94 ? -0.471 -3.614 7.595 1.00 98.44 94 GLU A O 1
ATOM 770 N N . PRO A 1 95 ? -2.018 -5.174 8.008 1.00 98.06 95 PRO A N 1
ATOM 771 C CA . PRO A 1 95 ? -2.614 -4.431 9.099 1.00 98.06 95 PRO A CA 1
ATOM 772 C C . PRO A 1 95 ? -1.861 -4.622 10.419 1.00 98.06 95 PRO A C 1
ATOM 774 O O . PRO A 1 95 ? -1.414 -5.717 10.764 1.00 98.06 95 PRO A O 1
ATOM 777 N N . CYS A 1 96 ? -1.883 -3.570 11.225 1.00 97.75 96 CYS A N 1
ATOM 778 C CA . CYS A 1 96 ? -1.514 -3.570 12.631 1.00 97.75 96 CYS A CA 1
ATOM 779 C C . CYS A 1 96 ? -2.708 -3.150 13.497 1.00 97.75 96 CYS A C 1
ATOM 781 O O . CYS A 1 96 ? -3.625 -2.453 13.052 1.00 97.75 96 CYS A O 1
ATOM 783 N N . LEU A 1 97 ? -2.706 -3.585 14.753 1.00 97.62 97 LEU A N 1
ATOM 784 C CA . LEU A 1 97 ? -3.685 -3.209 15.765 1.00 97.62 97 LEU A CA 1
ATOM 785 C C . LEU A 1 97 ? -2.943 -2.651 16.975 1.00 97.62 97 LEU A C 1
ATOM 787 O O . LEU A 1 97 ? -2.272 -3.396 17.678 1.00 97.62 97 LEU A O 1
ATOM 791 N N . ASN A 1 98 ? -3.103 -1.353 17.242 1.00 95.38 98 ASN A N 1
ATOM 792 C CA . ASN A 1 98 ? -2.402 -0.658 18.330 1.00 95.38 98 ASN A CA 1
ATOM 793 C C . ASN A 1 98 ? -0.868 -0.796 18.247 1.00 95.38 98 ASN A C 1
ATOM 795 O O . ASN A 1 98 ? -0.211 -0.962 19.270 1.00 95.38 98 ASN A O 1
ATOM 799 N N . GLY A 1 99 ? -0.314 -0.748 17.032 1.00 94.56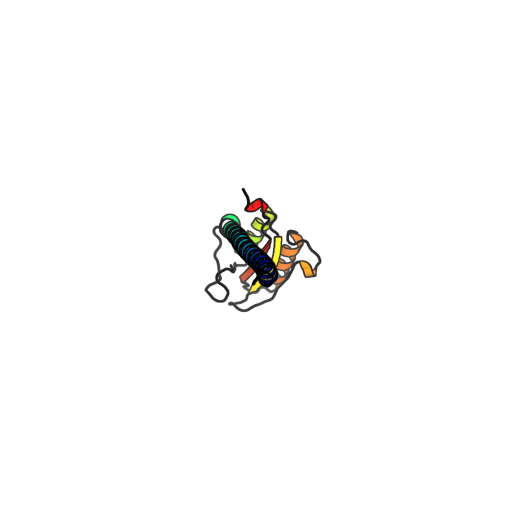 99 GLY A N 1
ATOM 800 C CA . GLY A 1 99 ? 1.123 -0.904 16.783 1.00 94.56 99 GLY A CA 1
ATOM 801 C C . GLY A 1 99 ? 1.629 -2.351 16.741 1.00 94.56 99 GLY A C 1
ATOM 802 O O . GLY A 1 99 ? 2.772 -2.566 16.354 1.00 94.56 99 GLY A O 1
ATOM 803 N N . ASP A 1 100 ? 0.794 -3.341 17.069 1.00 96.62 100 ASP A N 1
ATOM 804 C CA . ASP A 1 100 ? 1.165 -4.756 16.994 1.00 96.62 100 ASP A CA 1
ATOM 805 C C . ASP A 1 100 ? 0.729 -5.385 15.665 1.00 96.62 100 ASP A C 1
ATOM 807 O O . ASP A 1 100 ? -0.376 -5.130 15.173 1.00 96.62 100 ASP A O 1
ATOM 811 N N . PHE A 1 101 ? 1.566 -6.276 15.124 1.00 96.31 101 PHE A N 1
ATOM 812 C CA . PHE A 1 101 ? 1.260 -7.068 13.930 1.00 96.31 101 PHE A CA 1
ATOM 813 C C . PHE A 1 101 ? -0.081 -7.803 14.075 1.00 96.31 101 PHE A C 1
ATOM 815 O O . PHE A 1 101 ? -0.284 -8.578 15.015 1.00 96.31 101 PHE A O 1
ATOM 822 N N . TYR A 1 102 ? -0.995 -7.590 13.123 1.00 97.81 102 TYR A N 1
ATOM 823 C CA . TYR A 1 102 ? -2.304 -8.246 13.124 1.00 97.81 102 TYR A CA 1
ATOM 824 C C . TYR A 1 102 ? -2.363 -9.445 12.174 1.00 97.81 102 TYR A C 1
ATOM 826 O O . TYR A 1 102 ? -2.977 -10.469 12.483 1.00 97.81 102 TYR A O 1
ATOM 834 N N . GLY A 1 103 ? -1.753 -9.314 11.002 1.00 97.88 103 GLY A N 1
ATOM 835 C CA . GLY A 1 103 ? -1.762 -10.332 9.964 1.00 97.88 103 GLY A CA 1
ATOM 836 C C . GLY A 1 103 ? -1.209 -9.787 8.657 1.00 97.88 103 GLY A C 1
ATOM 837 O O . GLY A 1 103 ? -0.922 -8.604 8.543 1.00 97.88 103 GLY A O 1
ATOM 838 N N . VAL A 1 104 ? -1.103 -10.656 7.657 1.00 98.12 104 VAL A N 1
ATOM 839 C CA . VAL A 1 104 ? -0.643 -10.285 6.318 1.00 98.12 104 VAL A CA 1
ATOM 840 C C . VAL A 1 104 ? -1.377 -11.111 5.270 1.00 98.12 104 VAL A C 1
ATOM 842 O O . VAL A 1 104 ? -1.682 -12.288 5.487 1.00 98.12 104 VAL A O 1
ATOM 845 N N . LYS A 1 105 ? -1.670 -10.485 4.133 1.00 98.50 105 LYS A N 1
ATOM 846 C CA . LYS A 1 105 ? -2.106 -11.161 2.908 1.00 98.50 105 LYS A CA 1
ATOM 847 C C . LYS A 1 105 ? -1.197 -10.743 1.772 1.00 98.50 105 LYS A C 1
ATOM 849 O O . LYS A 1 105 ? -0.898 -9.557 1.654 1.00 98.50 105 LYS A O 1
ATOM 854 N N . VAL A 1 106 ? -0.784 -11.708 0.958 1.00 98.56 106 VAL A N 1
ATOM 855 C CA . VAL A 1 106 ? 0.138 -11.486 -0.162 1.00 98.56 106 VAL A CA 1
ATOM 856 C C . VAL A 1 106 ? -0.444 -12.050 -1.451 1.00 98.56 106 VAL A C 1
ATOM 858 O O . VAL A 1 106 ? -1.172 -13.046 -1.421 1.00 98.56 106 VAL A O 1
ATOM 861 N N . HIS A 1 107 ? -0.153 -11.406 -2.579 1.00 98.19 107 HIS A N 1
ATOM 862 C CA . HIS A 1 107 ? -0.772 -11.736 -3.865 1.00 98.19 107 HIS A CA 1
ATOM 863 C C . HIS A 1 107 ? -0.448 -13.170 -4.333 1.00 98.19 107 HIS A C 1
ATOM 865 O O . HIS A 1 107 ? -1.275 -13.820 -4.978 1.00 98.19 107 HIS A O 1
ATOM 871 N N . GLU A 1 108 ? 0.714 -13.709 -3.945 1.00 96.94 108 GLU A N 1
ATOM 872 C CA . GLU A 1 108 ? 1.161 -15.061 -4.290 1.00 96.94 108 GLU A CA 1
ATOM 873 C C . GLU A 1 108 ? 0.296 -16.156 -3.655 1.00 96.94 108 GLU A C 1
ATOM 875 O O . GLU A 1 108 ? 0.245 -17.269 -4.175 1.00 96.94 108 GLU A O 1
ATOM 880 N N . GLN A 1 109 ? -0.425 -15.866 -2.562 1.00 94.19 109 GLN A N 1
ATOM 881 C CA . GLN A 1 109 ? -1.324 -16.840 -1.924 1.00 94.19 109 GLN A CA 1
ATOM 882 C C . GLN A 1 109 ? -2.465 -17.287 -2.846 1.00 94.19 109 GLN A C 1
ATOM 884 O O . GLN A 1 109 ? -3.033 -18.358 -2.628 1.00 94.19 109 GLN A O 1
ATOM 889 N N . ILE A 1 110 ? -2.800 -16.479 -3.854 1.00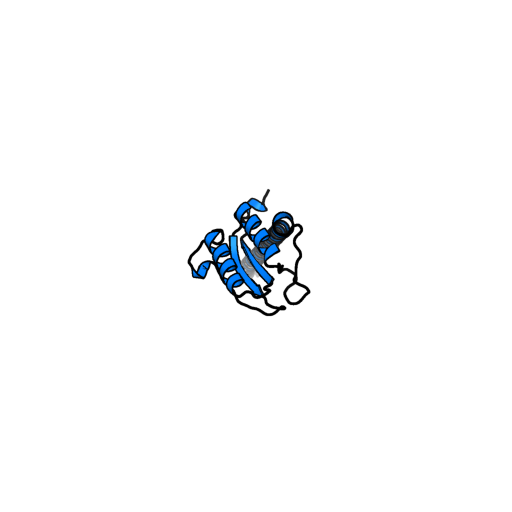 92.00 110 ILE A N 1
ATOM 890 C CA . ILE A 1 110 ? -3.874 -16.744 -4.818 1.00 92.00 110 ILE A CA 1
ATOM 891 C C . ILE A 1 110 ? -3.401 -16.658 -6.276 1.00 92.00 110 ILE A C 1
ATOM 893 O O . ILE A 1 110 ? -4.233 -16.577 -7.175 1.00 92.00 110 ILE A O 1
ATOM 897 N N . ASP A 1 111 ? -2.082 -16.682 -6.507 1.00 95.81 111 ASP A N 1
ATOM 898 C CA . ASP A 1 111 ? -1.459 -16.581 -7.840 1.00 95.81 111 ASP A CA 1
ATOM 899 C C . ASP A 1 111 ? -1.965 -15.371 -8.659 1.00 95.81 111 ASP A C 1
ATOM 901 O O . ASP A 1 111 ? -2.110 -15.414 -9.882 1.00 95.81 111 ASP A O 1
ATOM 905 N N . ALA A 1 112 ? -2.281 -14.271 -7.967 1.00 97.38 112 ALA A N 1
ATOM 906 C CA . ALA A 1 112 ? -2.717 -13.033 -8.600 1.00 97.38 112 ALA A CA 1
ATOM 907 C C . ALA A 1 112 ? -1.508 -12.205 -9.044 1.00 97.38 112 ALA A C 1
ATOM 909 O O . ALA A 1 112 ? -0.416 -12.310 -8.486 1.00 97.38 112 ALA A O 1
ATOM 910 N N . LYS A 1 113 ? -1.693 -11.321 -10.026 1.00 98.19 113 LYS A N 1
ATOM 911 C CA . LYS A 1 113 ? -0.676 -10.305 -10.338 1.00 98.19 113 LYS A CA 1
ATOM 912 C C . LYS A 1 113 ? -0.695 -9.212 -9.265 1.00 98.19 113 LYS A C 1
ATOM 914 O O . LYS A 1 113 ? -1.792 -8.834 -8.859 1.00 98.19 113 LYS A O 1
ATOM 919 N N . PRO A 1 114 ? 0.453 -8.618 -8.888 1.00 98.25 114 PRO A N 1
ATOM 920 C CA . PRO A 1 114 ? 0.492 -7.532 -7.906 1.00 98.25 114 PRO A CA 1
ATOM 921 C C . PRO A 1 114 ? -0.456 -6.368 -8.221 1.00 98.25 114 PRO A C 1
ATOM 923 O O . PRO A 1 114 ? -1.017 -5.754 -7.318 1.00 98.25 114 PRO A O 1
ATOM 926 N N . ASN A 1 115 ? -0.669 -6.057 -9.499 1.00 98.12 115 ASN A N 1
ATOM 927 C CA . ASN A 1 115 ? -1.528 -4.958 -9.942 1.00 98.12 115 ASN A CA 1
ATOM 928 C C . ASN A 1 115 ? -2.988 -5.355 -10.231 1.00 98.12 115 ASN A C 1
ATOM 930 O O . ASN A 1 115 ? -3.728 -4.539 -10.776 1.00 98.12 115 ASN A O 1
ATOM 934 N N . ASP A 1 116 ? -3.419 -6.575 -9.890 1.00 98.31 116 ASP A N 1
ATOM 935 C CA . ASP A 1 116 ? -4.826 -6.974 -10.010 1.00 98.31 116 ASP A CA 1
ATOM 936 C C . ASP A 1 116 ? -5.665 -6.368 -8.866 1.00 98.31 116 ASP A C 1
ATOM 938 O O . ASP A 1 116 ? -5.513 -6.777 -7.714 1.00 98.31 116 ASP A O 1
ATOM 942 N N . PRO A 1 117 ? -6.590 -5.430 -9.139 1.00 98.38 117 PRO A N 1
ATOM 943 C CA . PRO A 1 117 ? -7.404 -4.823 -8.092 1.00 98.38 117 PRO A CA 1
ATOM 944 C C . PRO A 1 117 ? -8.261 -5.802 -7.309 1.00 98.38 117 PRO A C 1
ATOM 946 O O . PRO A 1 117 ? -8.523 -5.563 -6.130 1.00 98.38 117 PRO A O 1
ATOM 949 N N . ASN A 1 118 ? -8.674 -6.915 -7.915 1.00 98.25 118 ASN A N 1
ATOM 950 C CA . ASN A 1 118 ? -9.510 -7.881 -7.214 1.00 98.25 118 ASN A CA 1
ATOM 951 C C . ASN A 1 118 ? -8.772 -8.467 -6.010 1.00 98.25 118 ASN A C 1
ATOM 953 O O . ASN A 1 118 ? -9.370 -8.607 -4.945 1.00 98.25 118 ASN A O 1
ATOM 957 N N . TRP A 1 119 ? -7.467 -8.725 -6.147 1.00 98.31 119 TRP A N 1
ATOM 958 C CA . TRP A 1 119 ? -6.684 -9.351 -5.090 1.00 98.31 119 TRP A CA 1
ATOM 959 C C . TRP A 1 119 ? -6.571 -8.420 -3.872 1.00 98.31 119 TRP A C 1
ATOM 961 O O . TRP A 1 119 ? -6.934 -8.811 -2.759 1.00 98.31 119 TRP A O 1
ATOM 971 N N . TYR A 1 120 ? -6.122 -7.170 -4.055 1.00 98.62 120 TYR A N 1
ATOM 972 C CA . TYR A 1 120 ? -5.866 -6.290 -2.909 1.00 98.62 120 TYR A CA 1
ATOM 973 C C . TYR A 1 120 ? -7.157 -5.750 -2.299 1.00 98.62 120 TYR A C 1
ATOM 975 O O . TYR A 1 120 ? -7.217 -5.540 -1.086 1.00 98.62 120 TYR A O 1
ATOM 983 N N . ARG A 1 121 ? -8.219 -5.577 -3.098 1.00 98.69 121 ARG A N 1
ATOM 984 C CA . ARG A 1 121 ? -9.544 -5.204 -2.580 1.00 98.69 121 ARG A CA 1
ATOM 985 C C . ARG A 1 121 ? -10.151 -6.329 -1.754 1.00 98.69 121 ARG A C 1
ATOM 987 O O . ARG A 1 121 ? -10.715 -6.057 -0.694 1.00 98.69 121 ARG A O 1
ATOM 994 N N . GLU A 1 122 ? -10.022 -7.580 -2.195 1.00 98.31 122 GLU A N 1
ATOM 995 C CA . GLU A 1 122 ? -10.482 -8.736 -1.424 1.00 98.31 122 GLU A CA 1
ATOM 996 C C . GLU A 1 122 ? -9.694 -8.874 -0.117 1.00 98.31 122 GLU A C 1
ATOM 998 O O . GLU A 1 122 ? -10.298 -8.958 0.956 1.00 98.31 122 GLU A O 1
ATOM 1003 N N . ALA A 1 123 ? -8.362 -8.785 -0.182 1.00 98.44 123 ALA A N 1
ATOM 1004 C CA . ALA A 1 123 ? -7.502 -8.841 0.994 1.00 98.44 123 ALA A CA 1
ATOM 1005 C C . ALA A 1 123 ? -7.857 -7.760 2.027 1.00 98.44 123 ALA A C 1
ATOM 1007 O O . ALA A 1 123 ? -8.016 -8.056 3.215 1.00 98.44 123 ALA A O 1
ATOM 1008 N N . PHE A 1 124 ? -8.050 -6.520 1.575 1.00 98.69 124 PHE A N 1
ATOM 1009 C CA . PHE A 1 124 ? -8.471 -5.422 2.435 1.00 98.69 124 PHE A CA 1
ATOM 1010 C C . PHE A 1 124 ? -9.875 -5.641 3.023 1.00 98.69 124 PHE A C 1
ATOM 1012 O O . PHE A 1 124 ? -10.079 -5.494 4.231 1.00 98.69 124 PHE A O 1
ATOM 1019 N N . SER A 1 125 ? -10.838 -6.070 2.200 1.00 98.44 125 SER A N 1
ATOM 1020 C CA . SER A 1 125 ? -12.206 -6.383 2.635 1.00 98.44 125 SER A CA 1
ATOM 1021 C C . SER A 1 125 ? -12.236 -7.466 3.716 1.00 98.44 125 SER A C 1
ATOM 1023 O O . SER A 1 125 ? -12.994 -7.367 4.682 1.00 98.44 125 SER A O 1
ATOM 1025 N N . GLU A 1 126 ? -11.401 -8.498 3.599 1.00 98.12 126 GLU A N 1
ATOM 1026 C CA . GLU A 1 126 ? -11.300 -9.549 4.608 1.00 98.12 126 GLU A CA 1
ATOM 1027 C C . GLU A 1 126 ? -10.828 -9.034 5.969 1.00 98.12 126 GLU A C 1
ATOM 1029 O O . GLU A 1 126 ? -11.412 -9.400 6.991 1.00 98.12 126 GLU A O 1
ATOM 1034 N N . PHE A 1 127 ? -9.832 -8.148 6.003 1.00 98.31 127 PHE A N 1
ATOM 1035 C CA . PHE A 1 127 ? -9.389 -7.546 7.259 1.00 98.31 127 PHE A CA 1
ATOM 1036 C C . PHE A 1 127 ? -10.462 -6.642 7.880 1.00 98.31 127 PHE A C 1
ATOM 1038 O O . PHE A 1 127 ? -10.706 -6.726 9.091 1.00 98.31 127 PHE A O 1
ATOM 1045 N N . LYS A 1 128 ? -11.192 -5.877 7.056 1.00 97.25 128 LYS A N 1
ATOM 1046 C CA . LYS A 1 128 ? -12.322 -5.037 7.495 1.00 97.25 128 LYS A CA 1
ATOM 1047 C C . LYS A 1 128 ? -13.437 -5.826 8.174 1.00 97.25 128 LYS A C 1
ATOM 1049 O O . LYS A 1 128 ? -14.032 -5.347 9.138 1.00 97.25 128 LYS A O 1
ATOM 1054 N N . LYS A 1 129 ? -13.693 -7.069 7.744 1.00 97.56 129 LYS A N 1
ATOM 1055 C CA . LYS A 1 129 ? -14.712 -7.944 8.364 1.00 97.56 129 LYS A CA 1
ATOM 1056 C C . LYS A 1 129 ? -14.457 -8.210 9.850 1.00 97.56 129 LYS A C 1
ATOM 1058 O O . LYS A 1 129 ? -15.391 -8.574 10.558 1.00 97.56 129 LYS A O 1
ATOM 1063 N N . SER A 1 130 ? -13.229 -8.017 10.340 1.00 94.56 130 SER A N 1
ATOM 1064 C CA . SER A 1 130 ? -12.924 -8.144 11.769 1.00 94.56 130 SER A CA 1
ATOM 1065 C C . SER A 1 130 ? -13.597 -7.076 12.642 1.00 94.56 130 SER A C 1
ATOM 1067 O O . SER A 1 130 ? -13.723 -7.289 13.848 1.00 94.56 130 SER A O 1
ATOM 1069 N N . GLY A 1 131 ? -14.007 -5.937 12.065 1.00 94.06 131 GLY A N 1
ATOM 1070 C CA . GLY A 1 131 ? -14.597 -4.805 12.790 1.00 94.06 131 GLY A CA 1
ATOM 1071 C C . GLY A 1 131 ? -13.636 -4.111 13.763 1.00 94.06 131 GLY A C 1
ATOM 1072 O O . GLY A 1 131 ? -14.075 -3.344 14.619 1.00 94.06 131 GLY A O 1
ATOM 1073 N N . LYS A 1 132 ? -12.335 -4.406 13.677 1.00 97.00 132 LYS A N 1
ATOM 1074 C CA . LYS A 1 132 ? -11.300 -3.807 14.522 1.00 97.00 132 LYS A CA 1
ATOM 1075 C C . LYS A 1 132 ? -10.784 -2.521 13.890 1.00 97.00 132 LYS A C 1
ATOM 1077 O O . LYS A 1 132 ? -10.752 -2.388 12.671 1.00 97.00 132 LYS A O 1
ATOM 1082 N N . ASN A 1 133 ? -10.319 -1.603 14.730 1.00 97.12 133 ASN A N 1
ATOM 1083 C CA . ASN A 1 133 ? -9.684 -0.366 14.286 1.00 97.12 133 ASN A CA 1
ATOM 1084 C C . ASN A 1 133 ? -8.237 -0.631 13.831 1.00 97.12 133 ASN A C 1
ATOM 1086 O O . ASN A 1 133 ? -7.287 -0.289 14.533 1.00 97.12 133 ASN A O 1
ATOM 1090 N N . LEU A 1 134 ? -8.093 -1.324 12.703 1.00 98.44 134 LEU A N 1
ATOM 1091 C CA . LEU A 1 134 ? -6.803 -1.668 12.114 1.00 98.44 134 LEU A CA 1
ATOM 1092 C C . LEU A 1 134 ? -6.175 -0.451 11.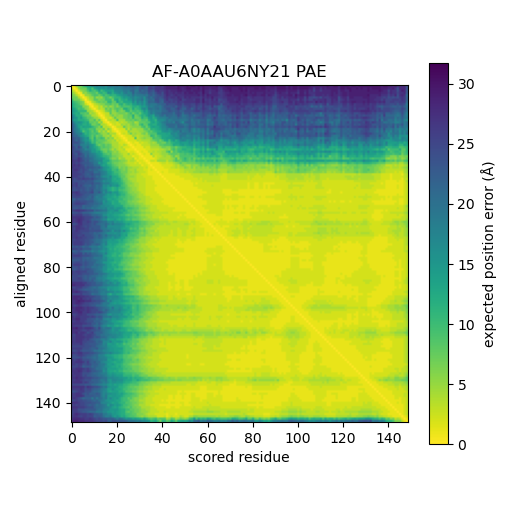422 1.00 98.44 134 LEU A C 1
ATOM 1094 O O . LEU A 1 134 ? -6.870 0.390 10.848 1.00 98.44 134 LEU A O 1
ATOM 1098 N N . GLN A 1 135 ? -4.849 -0.394 11.463 1.00 98.50 135 GLN A N 1
ATOM 1099 C CA . GLN A 1 135 ? -4.019 0.537 10.706 1.00 98.50 135 GLN A CA 1
ATOM 1100 C C . GLN A 1 135 ? -3.340 -0.254 9.593 1.00 98.50 135 GLN A C 1
ATOM 1102 O O . GLN A 1 135 ? -2.785 -1.308 9.869 1.00 98.50 135 GLN A O 1
ATOM 1107 N N . TYR A 1 136 ? -3.374 0.222 8.355 1.00 98.75 136 TYR A N 1
ATOM 1108 C CA . TYR A 1 136 ? -2.986 -0.574 7.191 1.00 98.75 136 TYR A CA 1
ATOM 1109 C C . TYR A 1 136 ? -1.722 -0.035 6.536 1.00 98.75 136 TYR A C 1
ATOM 1111 O O . TYR A 1 136 ? -1.633 1.164 6.260 1.00 98.75 136 TYR A O 1
ATOM 1119 N N . SER A 1 137 ? -0.786 -0.930 6.242 1.00 98.62 137 SER A N 1
ATOM 1120 C CA . SER A 1 137 ? 0.347 -0.684 5.357 1.00 98.62 137 SER A CA 1
ATOM 1121 C C . SER A 1 137 ? 0.310 -1.655 4.170 1.00 98.62 137 SER A C 1
ATOM 1123 O O . SER A 1 137 ? -0.482 -2.605 4.125 1.00 98.62 137 SER A O 1
ATOM 1125 N N . ALA A 1 138 ? 1.143 -1.387 3.168 1.00 98.75 138 ALA A N 1
ATOM 1126 C CA . ALA A 1 138 ? 1.309 -2.254 2.013 1.00 98.75 138 ALA A CA 1
ATOM 1127 C C . ALA A 1 138 ? 2.731 -2.171 1.456 1.00 98.75 138 ALA A C 1
ATOM 1129 O O . ALA A 1 138 ? 3.417 -1.158 1.608 1.00 98.75 138 ALA A O 1
ATOM 1130 N N . THR A 1 139 ? 3.149 -3.232 0.771 1.00 98.50 139 THR A N 1
ATOM 1131 C CA . THR A 1 139 ? 4.376 -3.258 -0.035 1.00 98.50 139 THR A CA 1
ATOM 1132 C C . THR A 1 139 ? 4.013 -3.018 -1.495 1.00 98.50 139 THR A C 1
ATOM 1134 O O . THR A 1 139 ? 3.168 -3.730 -2.030 1.00 98.50 139 THR A O 1
ATOM 1137 N N . TYR A 1 140 ? 4.638 -2.033 -2.142 1.00 98.50 140 TYR A N 1
ATOM 1138 C CA . TYR A 1 140 ? 4.242 -1.564 -3.474 1.00 98.50 140 TYR A CA 1
ATOM 1139 C C . TYR A 1 140 ? 5.249 -1.959 -4.562 1.00 98.50 140 TYR A C 1
ATOM 1141 O O . TYR A 1 140 ? 6.460 -1.881 -4.367 1.00 98.50 140 TYR A O 1
ATOM 1149 N N . GLU A 1 141 ? 4.739 -2.286 -5.744 1.00 97.94 141 GLU A N 1
ATOM 1150 C CA . GLU A 1 141 ? 5.479 -2.373 -7.001 1.00 97.94 141 GLU A CA 1
ATOM 1151 C C . GLU A 1 141 ? 5.182 -1.110 -7.814 1.00 97.94 141 GLU A C 1
ATOM 1153 O O . GLU A 1 141 ? 4.158 -1.022 -8.492 1.00 97.94 141 GLU A O 1
ATOM 1158 N N . VAL A 1 142 ? 6.055 -0.105 -7.725 1.00 98.06 142 VAL A N 1
ATOM 1159 C CA . VAL A 1 142 ? 5.961 1.102 -8.560 1.00 98.06 142 VAL A CA 1
ATOM 1160 C C . VAL A 1 142 ? 6.635 0.813 -9.909 1.00 98.06 142 VAL A C 1
ATOM 1162 O O . VAL A 1 142 ? 7.854 0.596 -9.915 1.00 98.06 142 VAL A O 1
ATOM 1165 N N . PRO A 1 143 ? 5.893 0.810 -11.036 1.00 96.75 143 PRO A N 1
ATOM 1166 C CA . PRO A 1 143 ? 6.473 0.624 -12.363 1.00 96.75 143 PRO A CA 1
ATOM 1167 C C . PRO A 1 143 ? 7.505 1.710 -12.673 1.00 96.75 143 PRO A C 1
ATOM 1169 O O . PRO A 1 143 ? 7.300 2.884 -12.347 1.00 96.75 143 PRO A O 1
ATOM 1172 N N . ASN A 1 144 ? 8.616 1.335 -13.310 1.00 94.88 144 ASN A N 1
ATOM 1173 C CA . ASN A 1 144 ? 9.698 2.277 -13.603 1.00 94.88 144 ASN A CA 1
ATOM 1174 C C . ASN A 1 144 ? 9.224 3.414 -14.521 1.00 94.88 144 ASN A C 1
ATOM 1176 O O . ASN A 1 144 ? 9.669 4.544 -14.368 1.00 94.88 144 ASN A O 1
ATOM 1180 N N . GLU A 1 145 ? 8.250 3.152 -15.394 1.00 94.75 145 GLU A N 1
ATOM 1181 C CA . GLU A 1 145 ? 7.651 4.124 -16.313 1.00 94.75 145 GLU A CA 1
ATOM 1182 C C . GLU A 1 145 ? 6.972 5.298 -15.590 1.00 94.75 145 GLU A C 1
ATOM 1184 O O . GLU A 1 145 ? 6.738 6.343 -16.192 1.00 94.75 145 GLU A O 1
ATOM 1189 N N . LEU A 1 146 ? 6.647 5.149 -14.300 1.00 95.38 146 LEU A N 1
ATOM 1190 C CA . LEU A 1 146 ? 6.083 6.223 -13.479 1.00 95.38 146 LEU A CA 1
ATOM 1191 C C . LEU A 1 146 ? 7.148 7.147 -12.867 1.00 95.38 146 LEU A C 1
ATOM 1193 O O . LEU A 1 146 ? 6.797 8.196 -12.322 1.00 95.38 146 LEU A O 1
ATOM 1197 N N . ILE A 1 147 ? 8.425 6.757 -12.922 1.00 94.25 147 ILE A N 1
ATOM 1198 C CA . ILE A 1 147 ? 9.544 7.429 -12.238 1.00 94.25 147 ILE A CA 1
ATOM 1199 C C . ILE A 1 147 ? 10.757 7.711 -13.136 1.00 94.25 147 ILE A C 1
ATOM 1201 O O . ILE A 1 147 ? 11.709 8.372 -12.709 1.00 94.25 147 ILE A O 1
ATOM 1205 N N . THR A 1 148 ? 10.744 7.214 -14.369 1.00 84.19 148 THR A N 1
ATOM 1206 C CA . THR A 1 148 ? 11.720 7.539 -15.409 1.00 84.19 148 THR A CA 1
ATOM 1207 C C . THR A 1 148 ? 11.111 8.553 -16.371 1.00 84.19 148 THR A C 1
ATOM 1209 O O . THR A 1 148 ? 10.033 8.301 -16.906 1.00 84.19 148 THR A O 1
ATOM 1212 N N . GLU A 1 149 ? 11.791 9.684 -16.568 1.00 60.44 149 GLU A N 1
ATOM 1213 C CA . GLU A 1 149 ? 11.487 10.656 -17.633 1.00 60.44 149 GLU A CA 1
ATOM 1214 C C . GLU A 1 149 ? 11.896 10.137 -19.017 1.00 60.44 149 GLU A C 1
ATOM 1216 O O . GLU A 1 149 ? 12.948 9.458 -19.104 1.00 60.44 149 GLU A O 1
#

Secondary structure (DSSP, 8-state):
---SSSHHHHHHHHHHHHHHHHHHHHHHHHHHHHHHHHHHHHHHHHHIIIIISTTPPP--SSSS-TT---B-HHHHHHHHHHHHHHT-EEEEEEEEETTEE---EEGGGGT--TT-HHHHHHHHHHHHTT-S--EEEEEEE--GGGT--

Mean predicted aligned error: 8.38 Å